Protein AF-A0A7L4R9N8-F1 (afdb_monomer_lite)

pLDDT: mean 73.24, std 18.13, range [45.5, 96.5]

Secondary structure (DSSP, 8-state):
--------SS--------SS-------------PPP--PPPHHHHHHHHIIIIIS---HHHHHHHHTS-HHHHHHHHT-TTTGGG-

Foldseek 3Di:
DDDDDPDPPDPPPPDPPPPDDDPPDPPPPPPPPPDPPPPDDPVLLVQLCCCCPVVVDDLCVSCVVSVHDSVVSVVSVPDPVSVVPD

Sequence (86 aa):
MVDLDAAAQVLRYSGGLGDKQEAAFAVAPRRRRGRPKSGFSEQRLTEVMRLYFVEKLSMRQVADLVGVSHMSVYRMLSDPNVELLI

Radius of gyration: 35.03 Å; chains: 1; bounding box: 76×70×65 Å

Structure (mmCIF, N/CA/C/O backbone):
data_AF-A0A7L4R9N8-F1
#
_entry.id   AF-A0A7L4R9N8-F1
#
loop_
_atom_site.group_PDB
_atom_site.id
_atom_site.type_symbol
_atom_site.label_atom_id
_atom_site.label_alt_id
_atom_site.label_comp_id
_atom_site.label_asym_id
_atom_site.label_entity_id
_atom_site.label_seq_id
_atom_site.pdbx_PDB_ins_code
_atom_site.Cartn_x
_atom_site.Cartn_y
_atom_site.Cartn_z
_atom_site.occupancy
_atom_site.B_iso_or_equiv
_atom_site.auth_seq_id
_atom_site.auth_comp_id
_atom_site.auth_asym_id
_atom_site.auth_atom_id
_atom_site.pdbx_PDB_model_num
ATOM 1 N N . MET A 1 1 ? 66.245 -58.896 -53.893 1.00 45.50 1 MET A N 1
ATOM 2 C CA . MET A 1 1 ? 66.776 -58.471 -52.585 1.00 45.50 1 MET A CA 1
ATOM 3 C C . MET A 1 1 ? 65.647 -57.692 -51.940 1.00 45.50 1 MET A C 1
ATOM 5 O O . MET A 1 1 ? 65.311 -56.634 -52.444 1.00 45.50 1 MET A O 1
ATOM 9 N N . VAL A 1 2 ? 64.903 -58.332 -51.037 1.00 49.66 2 VAL A N 1
ATOM 10 C CA . VAL A 1 2 ? 63.685 -57.762 -50.441 1.00 49.66 2 VAL A CA 1
ATOM 11 C C . VAL A 1 2 ? 64.141 -56.967 -49.228 1.00 49.66 2 VAL A C 1
ATOM 13 O O . VAL A 1 2 ? 64.676 -57.565 -48.298 1.00 49.66 2 VAL A O 1
ATOM 16 N N . ASP A 1 3 ? 64.017 -55.643 -49.290 1.00 50.59 3 ASP A N 1
ATOM 17 C CA . ASP A 1 3 ? 64.366 -54.755 -48.186 1.00 50.59 3 ASP A CA 1
ATOM 18 C C . ASP A 1 3 ? 63.517 -55.099 -46.958 1.00 50.59 3 ASP A C 1
ATOM 20 O O . ASP A 1 3 ? 62.290 -54.967 -46.944 1.00 50.59 3 ASP A O 1
ATOM 24 N N . LEU A 1 4 ? 64.211 -55.601 -45.937 1.00 58.88 4 LEU A N 1
ATOM 25 C CA . LEU A 1 4 ? 63.741 -55.643 -44.568 1.00 58.88 4 LEU A CA 1
ATOM 26 C C . LEU A 1 4 ? 63.678 -54.199 -44.067 1.00 58.88 4 LEU A C 1
ATOM 28 O O . LEU A 1 4 ? 64.732 -53.624 -43.851 1.00 58.88 4 LEU A O 1
ATOM 32 N N . ASP A 1 5 ? 62.486 -53.641 -43.856 1.00 54.94 5 ASP A N 1
ATOM 33 C CA . ASP A 1 5 ? 62.227 -52.774 -42.693 1.00 54.94 5 ASP A CA 1
ATOM 34 C C . ASP A 1 5 ? 60.719 -52.518 -42.523 1.00 54.94 5 ASP A C 1
ATOM 36 O O . ASP A 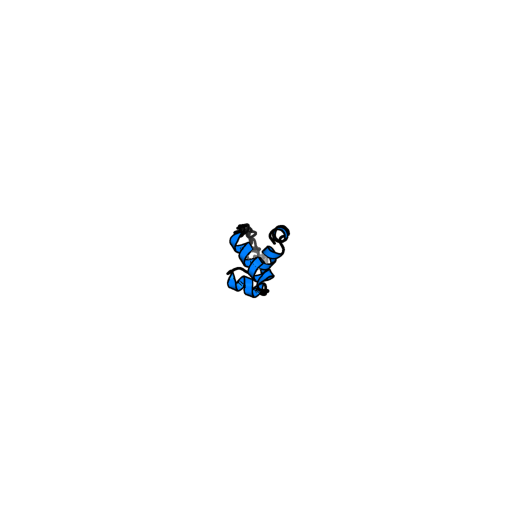1 5 ? 60.167 -51.441 -42.743 1.00 54.94 5 ASP A O 1
ATOM 40 N N . ALA A 1 6 ? 60.007 -53.580 -42.148 1.00 54.41 6 ALA A N 1
ATOM 41 C CA . ALA A 1 6 ? 58.599 -53.544 -41.767 1.00 54.41 6 ALA A CA 1
ATOM 42 C C . ALA A 1 6 ? 58.415 -53.078 -40.303 1.00 54.41 6 ALA A C 1
ATOM 44 O O . ALA A 1 6 ? 57.726 -53.743 -39.531 1.00 54.41 6 ALA A O 1
ATOM 45 N N . ALA A 1 7 ? 59.043 -51.969 -39.892 1.00 52.97 7 ALA A N 1
ATOM 46 C CA . ALA A 1 7 ? 59.126 -51.595 -38.471 1.00 52.97 7 ALA A CA 1
ATOM 47 C C . ALA A 1 7 ? 58.793 -50.128 -38.127 1.00 52.97 7 ALA A C 1
ATOM 49 O O . ALA A 1 7 ? 59.215 -49.637 -37.083 1.00 52.97 7 ALA A O 1
ATOM 50 N N . ALA A 1 8 ? 57.997 -49.417 -38.933 1.00 47.41 8 ALA A N 1
ATOM 51 C CA . ALA A 1 8 ? 57.623 -48.028 -38.605 1.00 47.41 8 ALA A CA 1
ATOM 52 C C . ALA A 1 8 ? 56.120 -47.704 -38.692 1.00 47.41 8 ALA A C 1
ATOM 54 O O . ALA A 1 8 ? 55.725 -46.536 -38.653 1.00 47.41 8 ALA A O 1
ATOM 55 N N . GLN A 1 9 ? 55.256 -48.720 -38.755 1.00 51.81 9 GLN A N 1
ATOM 56 C CA . GLN A 1 9 ? 53.854 -48.546 -38.375 1.00 51.81 9 GLN A CA 1
ATOM 57 C C . GLN A 1 9 ? 53.786 -48.517 -36.834 1.00 51.81 9 GLN A C 1
ATOM 59 O O . GLN A 1 9 ? 54.411 -49.355 -36.202 1.00 51.81 9 GLN A O 1
ATOM 64 N N . VAL A 1 10 ? 52.996 -47.603 -36.250 1.00 53.19 10 VAL A N 1
ATOM 65 C CA . VAL A 1 10 ? 52.538 -47.521 -34.830 1.00 53.19 10 VAL A CA 1
ATOM 66 C C . VAL A 1 10 ? 52.972 -46.274 -34.018 1.00 53.19 10 VAL A C 1
ATOM 68 O O . VAL A 1 10 ? 52.354 -45.993 -32.999 1.00 53.19 10 VAL A O 1
ATOM 71 N N . LEU A 1 11 ? 53.855 -45.383 -34.489 1.00 52.00 11 LEU A N 1
ATOM 72 C CA . LEU A 1 11 ? 54.214 -44.154 -33.728 1.00 52.00 11 LEU A CA 1
ATOM 73 C C . LEU A 1 11 ? 53.654 -42.826 -34.274 1.00 52.00 11 LEU A C 1
ATOM 75 O O . LEU A 1 11 ? 54.277 -41.775 -34.164 1.00 52.00 11 LEU A O 1
ATOM 79 N N . ARG A 1 12 ? 52.433 -42.841 -34.821 1.00 48.62 12 ARG A N 1
ATOM 80 C CA . ARG A 1 12 ? 51.649 -41.608 -35.065 1.00 48.62 12 ARG A CA 1
ATOM 81 C C . ARG A 1 12 ? 50.238 -41.683 -34.484 1.00 48.62 12 ARG A C 1
ATOM 83 O O . ARG A 1 12 ? 49.283 -41.219 -35.091 1.00 48.62 12 ARG A O 1
ATOM 90 N N . TYR A 1 13 ? 50.112 -42.248 -33.287 1.00 49.53 13 TYR A N 1
ATOM 91 C CA . TYR A 1 13 ? 48.977 -41.969 -32.405 1.00 49.53 13 TYR A CA 1
ATOM 92 C C . TYR A 1 13 ? 49.347 -40.791 -31.489 1.00 49.53 13 TYR A C 1
ATOM 94 O O . TYR A 1 13 ? 49.448 -40.914 -30.273 1.00 49.53 13 TYR A O 1
ATOM 102 N N . SER A 1 14 ? 49.603 -39.623 -32.084 1.00 47.69 14 SER A N 1
ATOM 103 C CA . SER A 1 14 ? 49.558 -38.361 -31.347 1.00 47.69 14 SER A CA 1
ATOM 104 C C . SER A 1 14 ? 48.084 -38.032 -31.143 1.00 47.69 14 SER A C 1
ATOM 106 O O . SER A 1 14 ? 47.403 -37.606 -32.076 1.00 47.69 14 SER A O 1
ATOM 108 N N . GLY A 1 15 ? 47.583 -38.333 -29.944 1.00 51.50 15 GLY A N 1
ATOM 109 C CA . GLY A 1 15 ? 46.208 -38.087 -29.535 1.00 51.50 15 GLY A CA 1
ATOM 110 C C . GLY A 1 15 ? 45.787 -36.640 -29.778 1.00 51.50 15 GLY A C 1
ATOM 111 O O . GLY A 1 15 ? 46.164 -35.740 -29.037 1.00 51.50 15 GLY A O 1
ATOM 112 N N . GLY A 1 16 ? 44.964 -36.437 -30.803 1.00 47.81 16 GLY A N 1
ATOM 113 C CA . GLY A 1 16 ? 44.149 -35.241 -30.977 1.00 47.81 16 GLY A CA 1
ATOM 114 C C . GLY A 1 16 ? 42.813 -35.443 -30.274 1.00 47.81 16 GLY A C 1
ATOM 115 O O . GLY A 1 16 ? 41.816 -35.762 -30.912 1.00 47.81 16 GLY A O 1
ATOM 116 N N . LEU A 1 17 ? 42.803 -35.314 -28.947 1.00 51.84 17 LEU A N 1
ATOM 117 C CA . LEU A 1 17 ? 41.578 -35.245 -28.149 1.00 51.84 17 LEU A CA 1
ATOM 118 C C . LEU A 1 17 ? 41.616 -33.954 -27.326 1.00 51.84 17 LEU A C 1
ATOM 120 O O . LEU A 1 17 ? 41.776 -33.987 -26.111 1.00 51.84 17 LEU A O 1
ATOM 124 N N . GLY A 1 18 ? 41.552 -32.812 -28.012 1.00 51.16 18 GLY A N 1
ATOM 125 C CA . GLY A 1 18 ? 41.815 -31.512 -27.394 1.00 51.16 18 GLY A CA 1
ATOM 126 C C . GLY A 1 18 ? 40.896 -30.366 -27.805 1.00 51.16 18 GLY A C 1
ATOM 127 O O . GLY A 1 18 ? 41.235 -29.238 -27.497 1.00 51.16 18 GLY A O 1
ATOM 128 N N . ASP A 1 19 ? 39.751 -30.605 -28.457 1.00 53.88 19 ASP A N 1
ATOM 129 C CA . ASP A 1 19 ? 38.961 -29.504 -29.053 1.00 53.88 19 ASP A CA 1
ATOM 130 C C . ASP A 1 19 ? 37.503 -29.400 -28.575 1.00 53.88 19 ASP A C 1
ATOM 132 O O .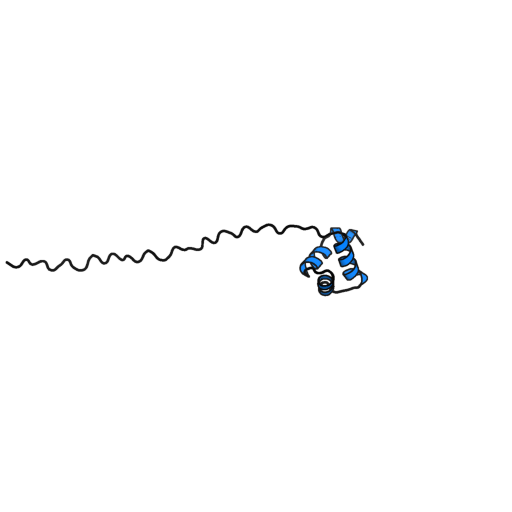 ASP A 1 19 ? 36.651 -28.881 -29.295 1.00 53.88 19 ASP A O 1
ATOM 136 N N . LYS A 1 20 ? 37.142 -29.914 -27.389 1.00 53.75 20 LYS A N 1
ATOM 137 C CA . LYS A 1 20 ? 35.719 -29.914 -26.971 1.00 53.75 20 LYS A CA 1
ATOM 138 C C . LYS A 1 20 ? 35.366 -29.345 -25.604 1.00 53.75 20 LYS A C 1
ATOM 140 O O . LYS A 1 20 ? 34.211 -29.489 -25.214 1.00 53.75 20 LYS A O 1
ATOM 145 N N . GLN A 1 21 ? 36.264 -28.689 -24.871 1.00 58.00 21 GLN A N 1
ATOM 146 C CA . GLN A 1 21 ? 35.916 -28.238 -23.515 1.00 58.00 21 GLN A CA 1
ATOM 147 C C . GLN A 1 21 ? 36.571 -26.922 -23.088 1.00 58.00 21 GLN A C 1
ATOM 149 O O . GLN A 1 21 ? 37.269 -26.908 -22.093 1.00 58.00 21 GLN A O 1
ATOM 154 N N . GLU A 1 22 ? 36.292 -25.806 -23.767 1.00 49.34 22 GLU A N 1
ATOM 155 C CA . GLU A 1 22 ? 36.417 -24.469 -23.144 1.00 49.34 22 GLU A CA 1
ATOM 156 C C . GLU A 1 22 ? 35.312 -23.492 -23.589 1.00 49.34 22 GLU A C 1
ATOM 158 O O . GLU A 1 22 ? 35.481 -22.278 -23.608 1.00 49.34 22 GLU A O 1
ATOM 163 N N . ALA A 1 23 ? 34.095 -23.990 -23.831 1.00 55.31 23 ALA A N 1
ATOM 164 C CA . ALA A 1 23 ? 32.902 -23.143 -23.702 1.00 55.31 23 ALA A CA 1
ATOM 165 C C . ALA A 1 23 ? 32.575 -22.943 -22.207 1.00 55.31 23 ALA A C 1
ATOM 167 O O . ALA A 1 23 ? 31.472 -23.217 -21.734 1.00 55.31 23 ALA A O 1
ATOM 168 N N . ALA A 1 24 ? 33.577 -22.522 -21.436 1.00 55.53 24 ALA A N 1
ATOM 169 C CA . ALA A 1 24 ? 33.428 -22.171 -20.046 1.00 55.53 24 ALA A CA 1
ATOM 170 C C . ALA A 1 24 ? 32.648 -20.856 -19.973 1.00 55.53 24 ALA A C 1
ATOM 172 O O . ALA A 1 24 ? 33.182 -19.789 -20.249 1.00 55.53 24 ALA A O 1
ATOM 173 N N . PHE A 1 25 ? 31.363 -20.954 -19.635 1.00 60.34 25 PHE A N 1
ATOM 174 C CA . PHE A 1 25 ? 30.713 -20.123 -18.617 1.00 60.34 25 PHE A CA 1
ATOM 175 C C . PHE A 1 25 ? 31.007 -18.612 -18.598 1.00 60.34 25 PHE A C 1
ATOM 177 O O . PHE A 1 25 ? 30.930 -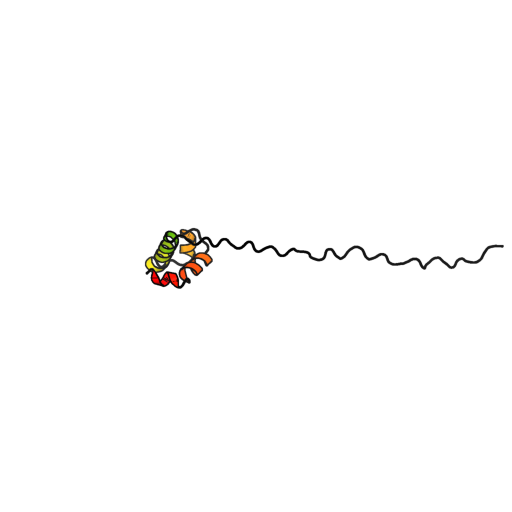17.991 -17.538 1.00 60.34 25 PHE A O 1
ATOM 184 N N . ALA A 1 26 ? 31.240 -17.973 -19.743 1.00 58.56 26 ALA A N 1
ATOM 185 C CA . ALA A 1 26 ? 31.246 -16.519 -19.859 1.00 58.56 26 ALA A CA 1
ATOM 186 C C . ALA A 1 26 ? 29.802 -15.987 -19.784 1.00 58.56 26 ALA A C 1
ATOM 188 O O . ALA A 1 26 ? 29.293 -15.329 -20.691 1.00 58.56 26 ALA A O 1
ATOM 189 N N . VAL A 1 27 ? 29.100 -16.294 -18.690 1.00 67.38 27 VAL A N 1
ATOM 190 C CA . VAL A 1 27 ? 27.863 -15.619 -18.322 1.00 67.38 27 VAL A CA 1
ATOM 191 C C . VAL A 1 27 ? 28.287 -14.225 -17.897 1.00 67.38 27 VAL A C 1
ATOM 193 O O . VAL A 1 27 ? 28.682 -14.004 -16.753 1.00 67.38 27 VAL A O 1
ATOM 196 N N . ALA A 1 28 ? 28.245 -13.280 -18.838 1.00 68.00 28 ALA A N 1
ATOM 197 C CA . ALA A 1 28 ? 28.424 -11.873 -18.524 1.00 68.00 28 ALA A CA 1
ATOM 198 C C . ALA A 1 28 ? 27.548 -11.540 -17.301 1.00 68.00 28 ALA A C 1
ATOM 200 O O . ALA A 1 28 ? 26.369 -11.925 -17.287 1.00 68.00 28 ALA A O 1
ATOM 201 N N . PRO A 1 29 ? 28.084 -10.871 -16.260 1.00 70.31 29 PRO A N 1
ATOM 202 C CA . PRO A 1 29 ? 27.289 -10.542 -15.092 1.00 70.31 29 PRO A CA 1
ATOM 203 C C . PRO A 1 29 ? 26.073 -9.766 -15.583 1.00 70.31 29 PRO A C 1
ATOM 205 O O . PRO A 1 29 ? 26.215 -8.720 -16.225 1.00 70.31 29 PRO A O 1
ATOM 208 N N . ARG A 1 30 ? 24.869 -10.303 -15.336 1.00 71.94 30 ARG A N 1
ATOM 209 C CA . ARG A 1 30 ? 23.623 -9.605 -15.660 1.00 71.94 30 ARG A CA 1
ATOM 210 C C . ARG A 1 30 ? 23.719 -8.257 -14.966 1.00 71.94 30 ARG A C 1
ATOM 212 O O . ARG A 1 30 ? 23.634 -8.208 -13.738 1.00 71.94 30 ARG A O 1
ATOM 219 N N . ARG A 1 31 ? 23.952 -7.182 -15.734 1.00 65.31 31 ARG A N 1
ATOM 220 C CA . ARG A 1 31 ? 23.964 -5.818 -15.202 1.00 65.31 31 ARG A CA 1
ATOM 221 C C . ARG A 1 31 ? 22.661 -5.686 -14.439 1.00 65.31 31 ARG A C 1
ATOM 223 O O . ARG A 1 31 ? 21.593 -5.749 -15.050 1.00 65.31 31 ARG A O 1
ATOM 230 N N . ARG A 1 32 ? 22.738 -5.599 -13.107 1.00 66.12 32 ARG A N 1
ATOM 231 C CA . ARG A 1 32 ? 21.565 -5.354 -12.275 1.00 66.12 32 ARG A CA 1
ATOM 232 C C . ARG A 1 32 ? 21.084 -3.973 -12.691 1.00 66.12 32 ARG A C 1
ATOM 234 O O . ARG A 1 32 ? 21.605 -2.977 -12.200 1.00 66.12 32 ARG A O 1
ATOM 241 N N . ARG A 1 33 ? 20.170 -3.900 -13.668 1.00 67.94 33 ARG A N 1
ATOM 242 C CA . ARG A 1 33 ? 19.448 -2.665 -13.971 1.00 67.94 33 ARG A CA 1
ATOM 243 C C . ARG A 1 33 ? 18.862 -2.247 -12.637 1.00 67.94 33 ARG A C 1
ATOM 245 O O . ARG A 1 33 ? 18.073 -2.997 -12.061 1.00 67.94 33 ARG A O 1
ATOM 252 N N . GLY A 1 34 ? 19.357 -1.130 -12.109 1.00 62.47 34 GLY A N 1
ATOM 253 C CA . GLY A 1 34 ? 18.874 -0.584 -10.856 1.00 62.47 34 GLY A CA 1
ATOM 254 C C . GLY A 1 34 ? 17.360 -0.529 -10.945 1.00 62.47 34 GLY A C 1
ATOM 255 O O . GLY A 1 34 ? 16.819 -0.005 -11.919 1.00 62.47 34 GLY A O 1
ATOM 256 N N . ARG A 1 35 ? 16.679 -1.155 -9.982 1.00 66.62 35 ARG A N 1
ATOM 257 C CA . ARG A 1 35 ? 15.228 -1.040 -9.887 1.00 66.62 35 ARG A CA 1
ATOM 258 C C . ARG A 1 35 ? 14.945 0.458 -9.782 1.00 66.62 35 ARG A C 1
ATOM 260 O O . ARG A 1 35 ? 15.486 1.067 -8.855 1.00 66.62 35 ARG A O 1
ATOM 267 N N . PRO A 1 36 ? 14.172 1.061 -10.701 1.00 57.84 36 PRO A N 1
ATOM 268 C CA . PRO A 1 36 ? 13.808 2.457 -10.550 1.00 57.84 36 PRO A CA 1
ATOM 269 C C . PRO A 1 36 ? 13.159 2.602 -9.173 1.00 57.84 36 PRO A C 1
ATOM 271 O O . PRO A 1 36 ? 12.190 1.905 -8.859 1.00 57.84 36 PRO A O 1
ATOM 274 N N . LYS A 1 37 ? 13.750 3.439 -8.315 1.00 59.91 37 LYS A N 1
ATOM 275 C CA . LYS A 1 37 ? 13.112 3.876 -7.074 1.00 59.91 37 LYS A CA 1
ATOM 276 C C . LYS A 1 37 ? 11.993 4.825 -7.495 1.00 59.91 37 LYS A C 1
ATOM 278 O O . LYS A 1 37 ? 12.165 6.036 -7.450 1.00 59.91 37 LYS A O 1
ATOM 283 N N . SER A 1 38 ? 10.869 4.291 -7.969 1.00 61.84 38 SER A N 1
ATOM 284 C CA . SER A 1 38 ? 9.649 5.086 -7.987 1.00 61.84 38 SER A CA 1
ATOM 285 C C . SER A 1 38 ? 9.280 5.292 -6.522 1.00 61.84 38 SER A C 1
ATOM 287 O O . SER A 1 38 ? 8.858 4.341 -5.858 1.00 61.84 38 SER A O 1
ATOM 289 N N . GLY A 1 39 ? 9.527 6.490 -5.992 1.00 65.44 39 GLY A N 1
ATOM 290 C CA . GLY A 1 39 ? 8.906 6.899 -4.738 1.00 65.44 39 GLY A CA 1
ATOM 291 C C . GLY A 1 39 ? 7.401 6.680 -4.864 1.00 65.44 39 GLY A C 1
ATOM 292 O O . GLY A 1 39 ? 6.822 6.926 -5.925 1.00 65.44 39 GLY A O 1
ATOM 293 N N . PHE A 1 40 ? 6.781 6.114 -3.835 1.00 72.12 40 PHE A N 1
ATOM 294 C CA . PHE A 1 40 ? 5.329 5.996 -3.820 1.00 72.12 40 PHE A CA 1
ATOM 295 C C . PHE A 1 40 ? 4.728 7.395 -3.674 1.00 72.12 40 PHE A C 1
ATOM 297 O O . PHE A 1 40 ? 5.315 8.247 -3.012 1.00 72.12 40 PHE A O 1
ATOM 304 N N . SER A 1 41 ? 3.585 7.645 -4.316 1.00 83.69 41 SER A N 1
ATOM 305 C CA . SER A 1 41 ? 2.875 8.907 -4.116 1.00 83.69 41 SER A CA 1
ATOM 306 C C . SER A 1 41 ? 2.383 9.000 -2.673 1.00 83.69 41 SER A C 1
ATOM 308 O O . SER A 1 41 ? 1.949 7.996 -2.105 1.00 83.69 41 SER A O 1
ATOM 310 N N . GLU A 1 42 ? 2.404 10.203 -2.099 1.00 83.19 42 GLU A N 1
ATOM 311 C CA . GLU A 1 42 ? 1.905 10.455 -0.738 1.00 83.19 42 GLU A CA 1
ATOM 312 C C . GLU A 1 42 ? 0.472 9.943 -0.558 1.00 83.19 42 GLU A C 1
ATOM 314 O O . GLU A 1 42 ? 0.179 9.257 0.411 1.00 83.19 42 GLU A O 1
ATOM 319 N N . GLN A 1 43 ? -0.387 10.135 -1.565 1.00 86.31 43 GLN A N 1
ATOM 320 C CA . GLN A 1 43 ? -1.761 9.621 -1.563 1.00 86.31 43 GLN A CA 1
ATOM 321 C C . GLN A 1 43 ? -1.839 8.102 -1.343 1.00 86.31 43 GLN A C 1
ATOM 323 O O . GLN A 1 43 ? -2.698 7.627 -0.605 1.00 86.31 43 GLN A O 1
ATOM 328 N N . ARG A 1 44 ? -0.938 7.324 -1.962 1.00 87.69 44 ARG A N 1
ATOM 329 C CA . ARG A 1 44 ? -0.906 5.865 -1.769 1.00 87.69 44 ARG A CA 1
ATOM 330 C C . ARG A 1 44 ? -0.435 5.495 -0.371 1.00 87.69 44 ARG A C 1
ATOM 332 O O . ARG A 1 44 ? -0.908 4.506 0.176 1.00 87.69 44 ARG A O 1
ATOM 339 N N . LEU A 1 45 ? 0.498 6.260 0.187 1.00 88.94 45 LEU A N 1
ATOM 340 C CA . LEU A 1 45 ? 0.985 6.042 1.542 1.00 88.94 45 LEU A CA 1
ATOM 341 C C . LEU A 1 45 ? -0.120 6.314 2.571 1.00 88.94 45 LEU A C 1
ATOM 343 O O . LEU A 1 45 ? -0.358 5.467 3.428 1.00 88.94 45 LEU A O 1
ATOM 347 N N . THR A 1 46 ? -0.832 7.436 2.442 1.00 90.44 46 THR A N 1
ATOM 348 C CA . THR A 1 46 ? -1.963 7.786 3.314 1.00 90.44 46 THR A CA 1
ATOM 349 C C . THR A 1 46 ? -3.052 6.716 3.278 1.00 90.44 46 THR A C 1
ATOM 351 O O . THR A 1 46 ? -3.553 6.311 4.325 1.00 90.44 46 THR A O 1
ATOM 354 N N . GLU A 1 47 ? -3.377 6.199 2.091 1.00 93.00 47 GLU A N 1
ATOM 355 C CA . GLU A 1 47 ? -4.367 5.127 1.950 1.00 93.00 47 GLU A CA 1
ATOM 356 C C . GLU A 1 47 ? -3.912 3.834 2.647 1.00 93.00 47 GLU A C 1
ATOM 358 O O . GLU A 1 47 ? -4.660 3.240 3.422 1.00 93.00 47 GLU A O 1
ATOM 363 N N . VAL A 1 48 ? -2.652 3.428 2.452 1.00 93.25 48 VAL A N 1
ATOM 364 C CA . VAL A 1 48 ? -2.069 2.252 3.124 1.00 93.25 48 VAL A CA 1
ATOM 365 C C . VAL A 1 48 ? -2.089 2.408 4.648 1.00 93.25 48 VAL A C 1
ATOM 367 O O . VAL A 1 48 ? -2.455 1.462 5.349 1.00 93.25 48 VAL A O 1
ATOM 370 N N . MET A 1 49 ? -1.734 3.589 5.166 1.00 91.94 49 MET A N 1
ATOM 371 C CA . MET A 1 49 ? -1.775 3.884 6.603 1.00 91.94 49 MET A CA 1
ATOM 372 C C . MET A 1 49 ? -3.194 3.773 7.157 1.00 91.94 49 MET A C 1
ATOM 374 O O . MET A 1 49 ? -3.399 3.124 8.183 1.00 91.94 49 MET A O 1
ATOM 378 N N . ARG A 1 50 ? -4.179 4.365 6.475 1.00 93.94 50 ARG A N 1
ATOM 379 C CA . ARG A 1 50 ? -5.583 4.314 6.889 1.00 93.94 50 ARG A CA 1
ATOM 380 C C . ARG A 1 50 ? -6.084 2.871 6.961 1.00 93.94 50 ARG A C 1
ATOM 382 O O . ARG A 1 50 ? -6.595 2.457 8.001 1.00 93.94 50 ARG A O 1
ATOM 389 N N . LEU A 1 51 ? -5.895 2.092 5.896 1.00 95.44 51 LEU A N 1
ATOM 390 C CA . LEU A 1 51 ? -6.367 0.706 5.835 1.00 95.44 51 LEU A CA 1
ATOM 391 C C . LEU A 1 51 ? -5.718 -0.178 6.918 1.00 95.44 51 LEU A C 1
ATOM 393 O O . LEU A 1 51 ? -6.373 -1.042 7.501 1.00 95.44 51 LEU A O 1
ATOM 397 N N . TYR A 1 52 ? -4.439 0.052 7.224 1.00 94.19 52 TYR A N 1
ATOM 398 C CA . TYR A 1 52 ? -3.712 -0.730 8.224 1.00 94.19 52 TYR A CA 1
ATOM 399 C C . TYR A 1 52 ? -4.011 -0.296 9.670 1.00 94.19 52 TYR A C 1
ATOM 401 O O . TYR A 1 52 ? -4.332 -1.127 10.520 1.00 94.19 52 TYR A O 1
ATOM 409 N N . PHE A 1 53 ? -3.922 1.001 9.978 1.00 92.94 53 PHE A N 1
ATOM 410 C CA . PHE A 1 53 ? -4.028 1.495 11.354 1.00 92.94 53 PHE A CA 1
ATOM 411 C C . PHE A 1 53 ? -5.463 1.774 11.799 1.00 92.94 53 PHE A C 1
ATOM 413 O O . PHE A 1 53 ? -5.770 1.515 12.967 1.00 92.94 53 PHE A O 1
ATOM 420 N N . VAL A 1 54 ? -6.325 2.267 10.903 1.00 93.19 54 VAL A N 1
ATOM 421 C CA . VAL A 1 54 ? -7.725 2.607 11.211 1.00 93.19 54 VAL A CA 1
ATOM 422 C C . VAL A 1 54 ? -8.621 1.395 10.991 1.00 93.19 54 VAL A C 1
ATOM 424 O O . VAL A 1 54 ? -9.315 0.972 11.910 1.00 93.19 54 VAL A O 1
ATOM 427 N N . GLU A 1 55 ? -8.559 0.792 9.803 1.00 94.19 55 GLU A N 1
ATOM 428 C CA . GLU A 1 55 ? -9.447 -0.322 9.428 1.00 94.19 55 GLU A CA 1
ATOM 429 C C . GLU A 1 55 ? -8.926 -1.694 9.896 1.00 94.19 55 GLU A C 1
ATOM 431 O O . GLU A 1 55 ? -9.620 -2.701 9.768 1.00 94.19 55 GLU A O 1
ATOM 436 N N . LYS A 1 56 ? -7.723 -1.733 10.491 1.00 95.88 56 LYS A N 1
ATOM 437 C CA . LYS A 1 56 ? -7.078 -2.931 11.064 1.00 95.88 56 LYS A CA 1
ATOM 438 C C . LYS A 1 56 ? -6.967 -4.102 10.082 1.00 95.88 56 LYS A C 1
ATOM 440 O O . LYS A 1 56 ? -6.949 -5.264 10.494 1.00 95.88 56 LYS A O 1
ATOM 445 N N . LEU A 1 57 ? -6.860 -3.810 8.787 1.00 96.31 57 LEU A N 1
ATOM 446 C CA . LEU A 1 57 ? -6.667 -4.834 7.768 1.00 96.31 57 LEU A CA 1
ATOM 447 C C . LEU A 1 57 ? -5.251 -5.412 7.833 1.00 96.31 57 LEU A C 1
ATOM 449 O O . LEU A 1 57 ? -4.276 -4.723 8.142 1.00 96.31 57 LEU A O 1
ATOM 453 N N . SER A 1 58 ? -5.117 -6.692 7.486 1.00 96.19 58 SER A N 1
ATOM 454 C CA . SER A 1 58 ? -3.797 -7.311 7.361 1.00 96.19 58 SER A CA 1
ATOM 455 C C . SER A 1 58 ? -3.021 -6.707 6.189 1.00 96.19 58 SER A C 1
ATOM 457 O O . SER A 1 58 ? -3.596 -6.361 5.157 1.00 96.19 58 SER A O 1
ATOM 459 N N . MET A 1 59 ? -1.689 -6.670 6.287 1.00 93.88 59 MET A N 1
ATOM 460 C CA . MET A 1 59 ? -0.821 -6.173 5.207 1.00 93.88 59 MET A CA 1
ATOM 461 C C . MET A 1 59 ? -1.099 -6.841 3.851 1.00 93.88 59 MET A C 1
ATOM 463 O O . MET A 1 59 ? -0.910 -6.221 2.808 1.00 93.88 59 MET A O 1
ATOM 467 N N . ARG A 1 60 ? -1.550 -8.104 3.852 1.00 95.56 60 ARG A N 1
ATOM 468 C CA . ARG A 1 60 ? -1.910 -8.834 2.632 1.00 95.56 60 ARG A CA 1
ATOM 469 C C . ARG A 1 60 ? -3.188 -8.288 2.002 1.00 95.56 60 ARG A C 1
ATOM 471 O O . ARG A 1 60 ? -3.178 -7.993 0.817 1.00 95.56 60 ARG A O 1
ATOM 478 N N . GLN A 1 61 ? -4.227 -8.064 2.800 1.00 96.44 61 GLN A N 1
ATOM 479 C CA . GLN A 1 61 ? -5.466 -7.442 2.324 1.00 96.44 61 GLN A CA 1
ATOM 480 C C . GLN A 1 61 ? -5.221 -6.016 1.821 1.00 96.44 61 GLN A C 1
ATOM 482 O O . GLN A 1 61 ? -5.719 -5.647 0.763 1.00 96.44 61 GLN A O 1
ATOM 487 N N . VAL A 1 62 ? -4.402 -5.233 2.530 1.00 96.50 62 VAL A N 1
ATOM 488 C CA . VAL A 1 62 ? -4.022 -3.879 2.092 1.00 96.50 62 VAL A CA 1
ATOM 489 C C . VAL A 1 62 ? -3.291 -3.920 0.747 1.00 96.50 62 VAL A C 1
ATOM 491 O O . VAL A 1 62 ? -3.576 -3.122 -0.142 1.00 96.50 62 VAL A O 1
ATOM 494 N N . ALA A 1 63 ? -2.368 -4.868 0.572 1.00 95.62 63 ALA A N 1
ATOM 495 C CA . ALA A 1 63 ? -1.643 -5.053 -0.680 1.00 95.62 63 ALA A CA 1
ATOM 496 C C . ALA A 1 63 ? -2.584 -5.378 -1.852 1.00 95.62 63 ALA A C 1
ATOM 498 O O . ALA A 1 63 ? -2.441 -4.783 -2.924 1.00 95.62 63 ALA A O 1
ATOM 499 N N . ASP A 1 64 ? -3.559 -6.261 -1.623 1.00 96.06 64 ASP A N 1
ATOM 500 C CA . ASP A 1 64 ? -4.556 -6.656 -2.621 1.00 96.06 64 ASP A CA 1
ATOM 501 C C . ASP A 1 64 ? -5.470 -5.476 -3.009 1.00 96.06 64 ASP A C 1
ATOM 503 O O . ASP A 1 64 ? -5.726 -5.267 -4.193 1.00 96.06 64 ASP A O 1
ATOM 507 N N . LEU A 1 65 ? -5.892 -4.653 -2.040 1.00 95.12 65 LEU A N 1
ATOM 508 C CA . LEU A 1 65 ? -6.729 -3.468 -2.282 1.00 95.12 65 LEU A CA 1
ATOM 509 C C . LEU A 1 65 ? -5.991 -2.359 -3.044 1.00 95.12 65 LEU A C 1
ATOM 511 O O . LEU A 1 65 ? -6.546 -1.742 -3.950 1.00 95.12 65 LEU A O 1
ATOM 515 N N . VAL A 1 66 ? -4.730 -2.107 -2.690 1.00 92.19 66 VAL A N 1
ATOM 516 C CA . VAL A 1 66 ? -3.925 -1.014 -3.266 1.00 92.19 66 VAL A CA 1
ATOM 517 C C . VAL A 1 66 ? -3.215 -1.444 -4.564 1.00 92.19 66 VAL A C 1
ATOM 519 O O . VAL A 1 66 ? -2.669 -0.612 -5.295 1.00 92.19 66 VAL A O 1
ATOM 522 N N . GLY A 1 67 ? -3.219 -2.740 -4.888 1.00 92.69 67 GLY A N 1
ATOM 523 C CA . GLY A 1 67 ? -2.586 -3.284 -6.091 1.00 92.69 67 GLY A CA 1
ATOM 524 C C . GLY A 1 67 ? -1.056 -3.248 -6.032 1.00 92.69 67 GLY A C 1
ATOM 525 O O . GLY A 1 67 ? -0.388 -2.961 -7.029 1.00 92.69 67 GLY A O 1
ATOM 526 N N . VAL A 1 68 ? -0.479 -3.496 -4.854 1.00 91.12 68 VAL A N 1
ATOM 527 C CA . VAL A 1 68 ? 0.976 -3.537 -4.633 1.00 91.12 68 VAL A CA 1
ATOM 528 C C . VAL A 1 68 ? 1.396 -4.871 -4.027 1.00 91.12 68 VAL A C 1
ATOM 530 O O . VAL A 1 68 ? 0.576 -5.666 -3.594 1.00 91.12 68 VAL A O 1
ATOM 533 N N . SER A 1 69 ? 2.700 -5.151 -3.984 1.00 93.06 69 SER A N 1
ATOM 534 C CA . SER A 1 69 ? 3.175 -6.367 -3.317 1.00 93.06 69 SER A CA 1
ATOM 535 C C . SER A 1 69 ? 3.090 -6.235 -1.794 1.00 93.06 69 SER A C 1
ATOM 537 O O . SER A 1 69 ? 3.361 -5.164 -1.253 1.00 93.06 69 SER A O 1
ATOM 539 N N . HIS A 1 70 ? 2.848 -7.343 -1.091 1.00 92.06 70 HIS A N 1
ATOM 540 C CA . HIS A 1 70 ? 2.932 -7.403 0.376 1.00 92.06 70 HIS A CA 1
ATOM 541 C C . HIS A 1 70 ? 4.249 -6.811 0.915 1.00 92.06 70 HIS A C 1
ATOM 543 O O . HIS A 1 70 ? 4.265 -6.056 1.882 1.00 92.06 70 HIS A O 1
ATOM 549 N N . MET A 1 71 ? 5.365 -7.087 0.230 1.00 92.12 71 MET A N 1
ATOM 550 C CA . MET A 1 71 ? 6.682 -6.560 0.601 1.00 92.12 71 MET A CA 1
ATOM 551 C C . MET A 1 71 ? 6.790 -5.040 0.417 1.00 92.12 71 MET A C 1
ATOM 553 O O . MET A 1 71 ? 7.562 -4.385 1.113 1.00 92.12 71 MET A O 1
ATOM 557 N N . SER A 1 72 ? 6.036 -4.467 -0.524 1.00 91.00 72 SER A N 1
ATOM 558 C CA . SER A 1 72 ? 5.939 -3.016 -0.693 1.00 91.00 72 SER A CA 1
ATOM 559 C C . SER A 1 72 ? 5.222 -2.382 0.492 1.00 91.00 72 SER A C 1
ATOM 561 O O . SER A 1 72 ? 5.741 -1.412 1.027 1.00 91.00 72 SER A O 1
ATOM 563 N N . VAL A 1 73 ? 4.107 -2.967 0.940 1.00 92.75 73 VAL A N 1
ATOM 564 C CA . VAL A 1 73 ? 3.359 -2.495 2.119 1.00 92.75 73 VAL A CA 1
ATOM 565 C C . VAL A 1 73 ? 4.227 -2.551 3.374 1.00 92.75 73 VAL A C 1
ATOM 567 O O . VAL A 1 73 ? 4.354 -1.551 4.070 1.00 92.75 73 VAL A O 1
ATOM 570 N N . TYR A 1 74 ? 4.915 -3.672 3.612 1.00 92.25 74 TYR A N 1
ATOM 571 C CA . TYR A 1 74 ? 5.847 -3.795 4.737 1.00 92.25 74 TYR A CA 1
ATOM 572 C C . TYR A 1 74 ? 6.904 -2.683 4.733 1.00 92.25 74 TYR A C 1
ATOM 574 O O . TYR A 1 74 ? 7.142 -2.043 5.751 1.00 92.25 74 TYR A O 1
ATOM 582 N N . ARG A 1 75 ? 7.523 -2.423 3.573 1.00 88.19 75 ARG A N 1
ATOM 583 C CA . ARG A 1 75 ? 8.540 -1.370 3.431 1.00 88.19 75 ARG A CA 1
ATOM 584 C C . ARG A 1 75 ? 7.981 0.031 3.648 1.00 88.19 75 ARG A C 1
ATOM 586 O O . ARG A 1 75 ? 8.710 0.855 4.173 1.00 88.19 75 ARG A O 1
ATOM 593 N N . MET A 1 76 ? 6.739 0.288 3.235 1.00 87.94 76 MET A N 1
ATOM 594 C CA . MET A 1 76 ? 6.064 1.560 3.502 1.00 87.94 76 MET A CA 1
ATOM 595 C C . MET A 1 76 ? 5.858 1.747 5.003 1.00 87.94 76 MET A C 1
ATOM 597 O O . MET A 1 76 ? 6.216 2.780 5.536 1.00 87.94 76 MET A O 1
ATOM 601 N N . LEU A 1 77 ? 5.335 0.733 5.693 1.00 87.44 77 LEU A N 1
ATOM 602 C CA . LEU A 1 77 ? 5.047 0.821 7.126 1.00 87.44 77 LEU A CA 1
ATOM 603 C C . LEU A 1 77 ? 6.307 0.808 8.003 1.00 87.44 77 LEU A C 1
ATOM 605 O O . LEU A 1 77 ? 6.270 1.292 9.124 1.00 87.44 77 LEU A O 1
ATOM 609 N N . SER A 1 78 ? 7.410 0.247 7.502 1.00 87.81 78 SER A N 1
ATOM 610 C CA . SER A 1 78 ? 8.693 0.173 8.217 1.00 87.81 78 SER A CA 1
ATOM 611 C C . SER A 1 78 ? 9.586 1.401 8.003 1.00 87.81 78 SER A C 1
ATOM 613 O O . SER A 1 78 ? 10.719 1.413 8.484 1.00 87.81 78 SER A O 1
ATOM 615 N N . ASP A 1 79 ? 9.149 2.387 7.217 1.00 82.75 79 ASP A N 1
ATOM 616 C CA . ASP A 1 79 ? 9.923 3.607 6.997 1.00 82.75 79 ASP A CA 1
ATOM 617 C C . ASP A 1 79 ? 9.794 4.518 8.234 1.00 82.75 79 ASP A C 1
ATOM 619 O O . ASP A 1 79 ? 8.680 4.862 8.617 1.00 82.75 79 ASP A O 1
ATOM 623 N N . PRO A 1 80 ? 10.891 4.943 8.881 1.00 74.12 80 PRO A N 1
ATOM 624 C CA . PRO A 1 80 ? 10.813 5.783 10.078 1.00 74.12 80 PRO A CA 1
ATOM 625 C C . PRO A 1 80 ? 10.157 7.150 9.822 1.00 74.12 80 PRO A C 1
ATOM 627 O O . PRO A 1 80 ? 9.676 7.785 10.754 1.00 74.12 80 PRO A O 1
ATOM 630 N N . ASN A 1 81 ? 10.091 7.611 8.569 1.00 72.19 81 ASN A N 1
ATOM 631 C CA . ASN A 1 81 ? 9.423 8.874 8.237 1.00 72.19 81 ASN A CA 1
ATOM 632 C C . ASN A 1 81 ? 7.888 8.759 8.235 1.00 72.19 81 ASN A C 1
ATOM 634 O O . ASN A 1 81 ? 7.192 9.770 8.211 1.00 72.19 81 ASN A O 1
ATOM 638 N N . VAL A 1 82 ? 7.356 7.535 8.240 1.00 67.00 82 VAL A N 1
ATOM 639 C CA . VAL A 1 82 ? 5.916 7.233 8.179 1.00 67.00 82 VAL A CA 1
ATOM 640 C C . VAL A 1 82 ? 5.269 7.346 9.561 1.00 67.00 82 VAL A C 1
ATOM 642 O O . VAL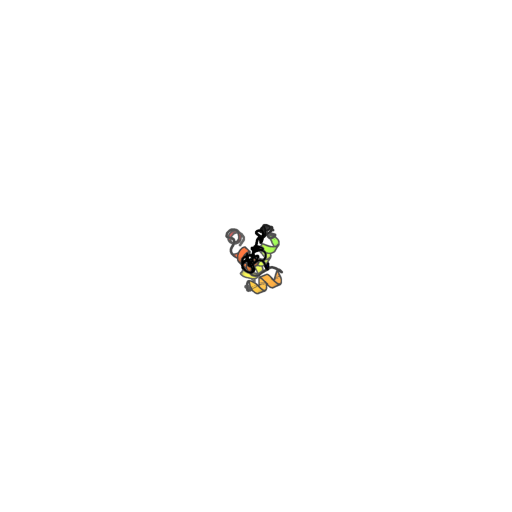 A 1 82 ? 4.092 7.681 9.646 1.00 67.00 82 VAL A O 1
ATOM 645 N N . GLU A 1 83 ? 6.035 7.187 10.643 1.00 58.19 83 GLU A N 1
ATOM 646 C CA . GLU A 1 83 ? 5.547 7.397 12.016 1.00 58.19 83 GLU A CA 1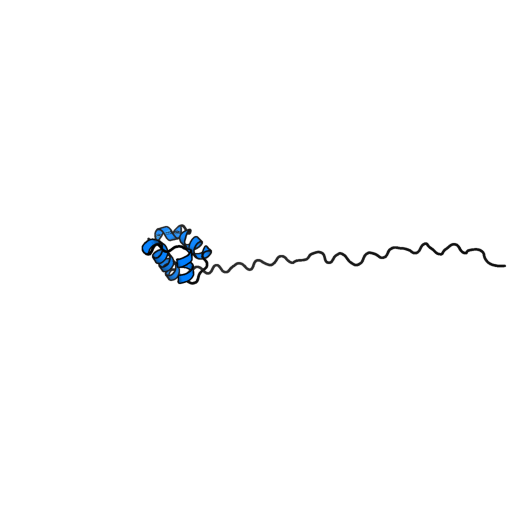
ATOM 647 C C . GLU A 1 83 ? 5.219 8.868 12.333 1.00 58.19 83 GLU A C 1
ATOM 649 O O . GLU A 1 83 ? 4.478 9.134 13.269 1.00 58.19 83 GLU A O 1
ATOM 654 N N . LEU A 1 84 ? 5.727 9.828 11.551 1.00 52.38 84 LEU A N 1
ATOM 655 C CA . LEU A 1 84 ? 5.529 11.269 11.780 1.00 52.38 84 L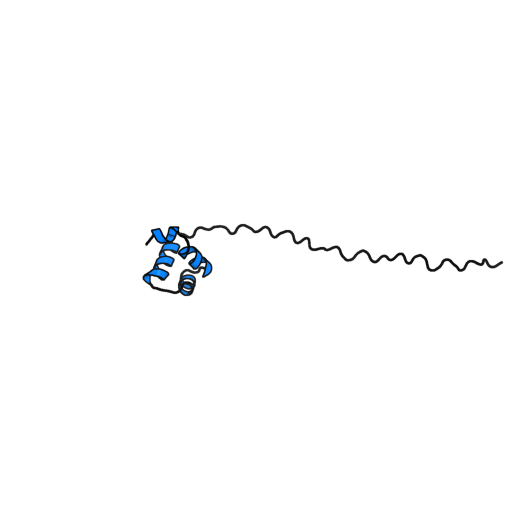EU A CA 1
ATOM 656 C C . LEU A 1 84 ? 4.244 11.840 11.148 1.00 52.38 84 LEU A C 1
ATOM 658 O O . LEU A 1 84 ? 3.993 13.038 11.263 1.00 52.38 84 LEU A O 1
ATOM 662 N N . LEU A 1 85 ? 3.470 11.019 10.433 1.00 53.72 85 LEU A N 1
ATOM 663 C CA . LEU A 1 85 ? 2.318 11.447 9.621 1.00 53.72 85 LEU A CA 1
ATOM 664 C C . LEU A 1 85 ? 0.951 11.082 10.235 1.00 53.72 85 LEU A C 1
ATOM 666 O O . LEU A 1 85 ? -0.083 11.375 9.632 1.00 53.72 85 LEU A O 1
ATOM 670 N N . ILE A 1 86 ? 0.959 10.448 11.409 1.00 50.41 86 ILE A N 1
ATOM 671 C CA . ILE A 1 86 ? -0.202 10.064 12.234 1.00 50.41 86 ILE A CA 1
ATOM 672 C C . ILE A 1 86 ? -0.229 10.908 13.505 1.00 50.41 86 ILE A C 1
ATOM 674 O O . ILE A 1 86 ? -1.352 11.276 13.915 1.00 50.41 86 ILE A O 1
#